Protein AF-D3VLS4-F1 (afdb_monomer_lite)

Structure (mmCIF, N/CA/C/O backbone):
data_AF-D3VLS4-F1
#
_entry.id   AF-D3VLS4-F1
#
loop_
_atom_site.group_PDB
_atom_site.id
_atom_site.type_symbol
_atom_site.label_atom_id
_atom_site.label_alt_id
_atom_site.label_comp_id
_atom_site.label_asym_id
_atom_site.label_entity_id
_atom_site.label_seq_id
_atom_site.pdbx_PDB_ins_code
_atom_site.Cartn_x
_atom_site.Cartn_y
_atom_site.Cartn_z
_atom_site.occupancy
_atom_site.B_iso_or_equiv
_atom_site.auth_seq_id
_atom_site.auth_comp_id
_atom_site.auth_asym_id
_atom_site.auth_atom_id
_atom_site.pdbx_PDB_model_num
ATOM 1 N N . MET A 1 1 ? 9.174 -13.459 10.310 1.00 34.62 1 MET A N 1
ATOM 2 C CA . MET A 1 1 ? 10.118 -12.524 9.660 1.00 34.62 1 MET A CA 1
ATOM 3 C C . MET A 1 1 ? 9.551 -11.114 9.759 1.00 34.62 1 MET A C 1
ATOM 5 O O . MET A 1 1 ? 8.411 -10.907 9.367 1.00 34.62 1 MET A O 1
ATOM 9 N N . ASN A 1 2 ? 10.300 -10.169 10.336 1.00 38.72 2 ASN A N 1
ATOM 10 C CA . ASN A 1 2 ? 9.920 -8.753 10.394 1.00 38.72 2 ASN A CA 1
ATOM 11 C C . ASN A 1 2 ? 10.264 -8.093 9.053 1.00 38.72 2 ASN A C 1
ATOM 13 O O . ASN A 1 2 ? 11.413 -7.734 8.817 1.00 38.72 2 ASN A O 1
ATOM 17 N N . HIS A 1 3 ? 9.279 -7.944 8.168 1.00 46.59 3 HIS A N 1
ATOM 18 C CA . HIS A 1 3 ? 9.446 -7.192 6.926 1.00 46.59 3 HIS A CA 1
ATOM 19 C C . HIS A 1 3 ? 9.414 -5.694 7.255 1.00 46.59 3 HIS A C 1
ATOM 21 O O . HIS A 1 3 ? 8.348 -5.089 7.368 1.00 46.59 3 HIS A O 1
ATOM 27 N N . ALA A 1 4 ? 10.580 -5.090 7.487 1.00 46.34 4 ALA A N 1
ATOM 28 C CA . ALA A 1 4 ? 10.684 -3.650 7.689 1.00 46.34 4 ALA A CA 1
ATOM 29 C C . ALA A 1 4 ? 10.452 -2.924 6.352 1.00 46.34 4 ALA A C 1
ATOM 31 O O . ALA A 1 4 ? 11.377 -2.645 5.595 1.00 46.34 4 ALA A O 1
ATOM 32 N N . THR A 1 5 ? 9.191 -2.625 6.045 1.00 49.72 5 THR A N 1
ATOM 33 C CA . THR A 1 5 ? 8.822 -1.677 4.992 1.00 49.72 5 THR A CA 1
ATOM 34 C C . THR A 1 5 ? 9.235 -0.274 5.460 1.00 49.72 5 THR A C 1
ATOM 36 O O . THR A 1 5 ? 8.530 0.339 6.265 1.00 49.72 5 THR A O 1
ATOM 39 N N . ALA A 1 6 ? 10.378 0.211 4.970 1.00 52.62 6 ALA A N 1
ATOM 40 C CA . ALA A 1 6 ? 10.988 1.515 5.264 1.00 52.62 6 ALA A CA 1
ATOM 41 C C . ALA A 1 6 ? 11.691 1.664 6.632 1.00 52.62 6 ALA A C 1
ATOM 43 O O . ALA A 1 6 ? 11.514 0.868 7.558 1.00 52.62 6 ALA A O 1
ATOM 44 N N . SER A 1 7 ? 12.511 2.716 6.749 1.00 59.59 7 SER A N 1
ATOM 45 C CA . SER A 1 7 ? 13.218 3.043 7.989 1.00 59.59 7 SER A CA 1
ATOM 46 C C . SER A 1 7 ? 12.236 3.541 9.063 1.00 59.59 7 SER A C 1
ATOM 48 O O . SER A 1 7 ? 11.186 4.102 8.729 1.00 59.59 7 SER A O 1
ATOM 50 N N . PRO A 1 8 ? 12.550 3.391 10.363 1.00 60.16 8 PRO A N 1
ATOM 51 C CA . PRO A 1 8 ? 11.732 3.946 11.445 1.00 60.16 8 PRO A CA 1
ATOM 52 C C . PRO A 1 8 ? 11.409 5.438 11.254 1.00 60.16 8 PRO A C 1
ATOM 54 O O . PRO A 1 8 ? 10.270 5.854 11.467 1.00 60.16 8 PRO A O 1
ATOM 57 N N . MET A 1 9 ? 12.372 6.212 10.739 1.00 67.00 9 MET A N 1
ATOM 58 C CA . MET A 1 9 ? 12.225 7.640 10.427 1.00 67.00 9 MET A CA 1
ATOM 59 C C . MET A 1 9 ? 11.191 7.919 9.332 1.00 67.00 9 MET A C 1
ATOM 61 O O . MET A 1 9 ? 10.520 8.943 9.371 1.00 67.00 9 MET A O 1
ATOM 65 N N . SER A 1 10 ? 11.017 7.008 8.372 1.00 71.62 10 SER A N 1
ATOM 66 C CA . SER A 1 10 ? 9.987 7.113 7.330 1.00 71.62 10 SER A CA 1
ATOM 67 C C . SER A 1 10 ? 8.604 6.677 7.826 1.00 71.62 10 SER A C 1
ATOM 69 O O . SER A 1 10 ? 7.584 7.149 7.324 1.00 71.62 10 SER A O 1
ATOM 71 N N . ARG A 1 11 ? 8.550 5.780 8.819 1.00 73.56 11 ARG A N 1
ATOM 72 C CA . ARG A 1 11 ? 7.299 5.210 9.349 1.00 73.56 11 ARG A CA 1
ATOM 73 C C . ARG A 1 11 ? 6.563 6.174 10.277 1.00 73.56 11 ARG A C 1
ATOM 75 O O . ARG A 1 11 ? 5.335 6.224 10.226 1.00 73.56 11 ARG A O 1
ATOM 82 N N . VAL A 1 12 ? 7.289 6.965 11.072 1.00 82.50 12 VAL A N 1
ATOM 83 C CA . VAL A 1 12 ? 6.691 7.951 11.991 1.00 82.50 12 VAL A CA 1
ATOM 84 C C . VAL A 1 12 ? 5.823 8.981 11.246 1.00 82.50 12 VAL A C 1
ATOM 86 O O . VAL A 1 12 ? 4.650 9.106 11.598 1.00 82.50 12 VAL A O 1
ATOM 89 N N . PRO A 1 13 ? 6.290 9.649 10.170 1.00 85.25 13 PRO A N 1
ATOM 90 C CA . PRO A 1 13 ? 5.458 10.574 9.399 1.00 85.25 13 PRO A CA 1
ATOM 91 C C . PRO A 1 13 ? 4.202 9.933 8.800 1.00 85.25 13 PRO A C 1
ATOM 93 O O . PRO A 1 13 ? 3.153 10.574 8.746 1.00 85.25 13 PRO A O 1
ATOM 96 N N . ILE A 1 14 ? 4.285 8.672 8.359 1.00 84.25 14 ILE A N 1
ATOM 97 C CA . ILE A 1 14 ? 3.132 7.936 7.818 1.00 84.25 14 ILE A CA 1
ATOM 98 C C . ILE A 1 14 ? 2.083 7.735 8.914 1.00 84.25 14 ILE A C 1
ATOM 100 O O . ILE A 1 14 ? 0.906 8.026 8.698 1.00 84.25 14 ILE A O 1
ATOM 104 N N . PHE A 1 15 ? 2.512 7.300 10.100 1.00 85.25 15 PHE A N 1
ATOM 105 C CA . PHE A 1 15 ? 1.633 7.115 11.253 1.00 85.25 15 PHE A CA 1
ATOM 106 C C . PHE A 1 15 ? 0.997 8.427 11.713 1.00 85.25 15 PHE A C 1
ATOM 108 O O . PHE A 1 15 ? -0.221 8.489 11.869 1.00 85.25 15 PHE A O 1
ATOM 115 N N . VAL A 1 16 ? 1.791 9.491 11.856 1.00 86.88 16 VAL A N 1
ATOM 116 C CA . VAL A 1 16 ? 1.296 10.816 12.260 1.00 86.88 16 VAL A CA 1
ATOM 117 C C . VAL A 1 16 ? 0.243 11.325 11.276 1.00 86.88 16 VAL A C 1
ATOM 119 O O . VAL A 1 16 ? -0.825 11.768 11.691 1.00 86.88 16 VAL A O 1
ATOM 122 N N . ARG A 1 17 ? 0.480 11.198 9.966 1.00 88.81 17 ARG A N 1
ATOM 123 C CA . ARG A 1 17 ? -0.501 11.603 8.947 1.00 88.81 17 ARG A CA 1
ATOM 124 C C . ARG A 1 17 ? -1.761 10.740 8.975 1.00 88.81 17 ARG A C 1
ATOM 126 O O . ARG A 1 17 ? -2.854 11.266 8.791 1.00 88.81 17 ARG A O 1
ATOM 133 N N . ALA A 1 18 ? -1.634 9.434 9.213 1.00 88.12 18 ALA A N 1
ATOM 134 C CA . ALA A 1 18 ? -2.787 8.548 9.362 1.00 88.12 18 ALA A CA 1
ATOM 135 C C . ALA A 1 18 ? -3.637 8.926 10.590 1.00 88.12 18 ALA A C 1
ATOM 137 O O . ALA A 1 18 ? -4.864 8.944 10.498 1.00 88.12 18 ALA A O 1
ATOM 138 N N . MET A 1 19 ? -3.001 9.307 11.703 1.00 88.62 19 MET A N 1
ATOM 139 C CA . MET A 1 19 ? -3.690 9.843 12.883 1.00 88.62 19 MET A CA 1
ATOM 140 C C . MET A 1 19 ? -4.389 11.172 12.585 1.00 88.62 19 MET A C 1
ATOM 142 O O . MET A 1 19 ? -5.574 11.305 12.867 1.00 88.62 19 MET A O 1
ATOM 146 N N . GLN A 1 20 ? -3.691 12.130 11.966 1.00 89.50 20 GLN A N 1
ATOM 147 C CA . GLN A 1 20 ? -4.252 13.441 11.603 1.00 89.50 20 GLN A CA 1
ATOM 148 C C . GLN A 1 20 ? -5.456 13.328 10.660 1.00 89.50 20 GLN A C 1
ATOM 150 O O . GLN A 1 20 ? -6.369 14.143 10.720 1.00 89.50 20 GLN A O 1
ATOM 155 N N . ARG A 1 21 ? -5.483 12.300 9.805 1.00 89.62 21 ARG A N 1
ATOM 156 C CA . ARG A 1 21 ? -6.614 11.994 8.915 1.00 89.62 21 ARG A CA 1
ATOM 157 C C . ARG A 1 21 ? -7.745 11.217 9.597 1.00 89.62 21 ARG A C 1
ATOM 159 O O . ARG A 1 21 ? -8.687 10.813 8.926 1.00 89.62 21 ARG A O 1
ATOM 166 N N . GLY A 1 22 ? -7.638 10.955 10.899 1.00 92.44 22 GLY A N 1
ATOM 167 C CA . GLY A 1 22 ? -8.632 10.205 11.660 1.00 92.44 22 GLY A CA 1
ATOM 168 C C . GLY A 1 22 ? -8.693 8.719 11.310 1.00 92.44 22 GLY A C 1
ATOM 169 O O . GLY A 1 22 ? -9.671 8.067 11.660 1.00 92.44 22 GLY A O 1
ATOM 170 N N . ALA A 1 23 ? -7.684 8.156 10.632 1.00 93.00 23 ALA A N 1
ATOM 171 C CA . ALA A 1 23 ? -7.660 6.739 10.255 1.00 93.00 23 ALA A CA 1
ATOM 172 C C . ALA A 1 23 ? -7.263 5.816 11.422 1.00 93.00 23 ALA A C 1
ATOM 174 O O . ALA A 1 23 ? -7.518 4.611 11.380 1.00 93.00 23 ALA A O 1
ATOM 175 N N . LEU A 1 24 ? -6.652 6.373 12.469 1.00 93.19 24 LEU A N 1
ATOM 176 C CA . LEU A 1 24 ? -6.204 5.642 13.649 1.00 93.19 24 LEU A CA 1
ATOM 177 C C . LEU A 1 24 ? -6.899 6.159 14.910 1.00 93.19 24 LEU A C 1
ATOM 179 O O . LEU A 1 24 ? -7.078 7.362 15.080 1.00 93.19 24 LEU A O 1
ATOM 183 N N . SER A 1 25 ? -7.246 5.236 15.801 1.00 89.75 25 SER A N 1
ATOM 184 C CA . SER A 1 25 ? -7.642 5.497 17.182 1.00 89.75 25 SER A CA 1
ATOM 185 C C . SER A 1 25 ? -6.461 5.189 18.100 1.00 89.75 25 SER A C 1
ATOM 187 O O . SER A 1 25 ? -5.800 4.160 17.940 1.00 89.75 25 SER A O 1
ATOM 189 N N . VAL A 1 26 ? -6.196 6.079 19.057 1.00 87.31 26 VAL A N 1
ATOM 190 C CA . VAL A 1 26 ? -5.137 5.916 20.062 1.00 87.31 26 VAL A CA 1
ATOM 191 C C . VAL A 1 26 ? -5.783 5.589 21.396 1.00 87.31 26 VAL A C 1
ATOM 193 O O . VAL A 1 26 ? -6.739 6.252 21.793 1.00 87.31 26 VAL A O 1
ATOM 196 N N . TYR A 1 27 ? -5.259 4.589 22.091 1.00 85.88 27 TYR A N 1
ATOM 197 C CA . TYR A 1 27 ? -5.653 4.284 23.459 1.00 85.88 27 TYR A CA 1
ATOM 198 C C . TYR A 1 27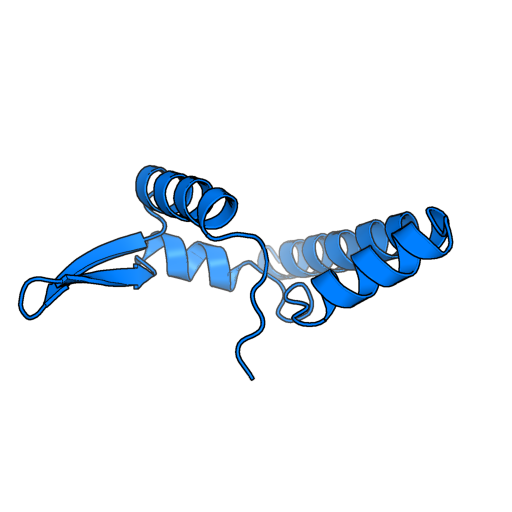 ? -4.418 3.953 24.289 1.00 85.88 27 TYR A C 1
ATOM 200 O O . TYR A 1 27 ? -3.476 3.314 23.816 1.00 85.88 27 TYR A O 1
ATOM 208 N N . THR A 1 28 ? -4.415 4.409 25.535 1.00 83.19 28 THR A N 1
ATOM 209 C CA . THR A 1 28 ? -3.309 4.166 26.459 1.00 83.19 28 THR A CA 1
ATOM 210 C C . THR A 1 28 ? -3.502 2.806 27.110 1.00 83.19 28 THR A C 1
ATOM 212 O O . THR A 1 28 ? -4.532 2.554 27.733 1.00 83.19 28 THR A O 1
ATOM 215 N N . LYS A 1 29 ? -2.507 1.930 26.984 1.00 77.00 29 LYS A N 1
ATOM 216 C CA . LYS A 1 29 ? -2.456 0.647 27.683 1.00 77.0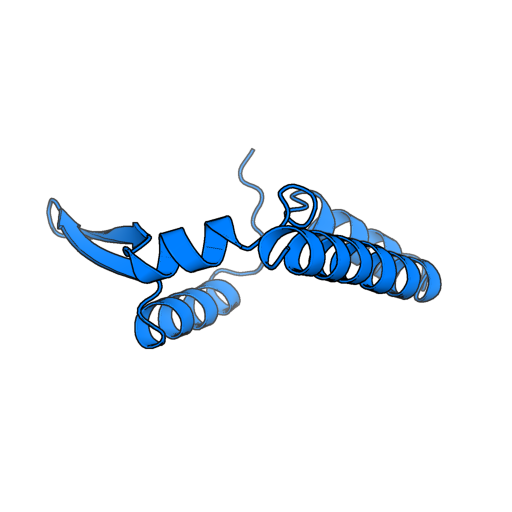0 29 LYS A CA 1
ATOM 217 C C . LYS A 1 29 ? -1.113 0.531 28.390 1.00 77.00 29 LYS A C 1
ATOM 219 O O . LYS A 1 29 ? -0.074 0.609 27.742 1.00 77.00 29 LYS A O 1
ATOM 224 N N . ASP A 1 30 ? -1.139 0.371 29.711 1.00 72.31 30 ASP A N 1
ATOM 225 C CA . ASP A 1 30 ? 0.044 0.082 30.535 1.00 72.31 30 ASP A CA 1
ATOM 226 C C . ASP A 1 30 ? 1.244 1.007 30.238 1.00 72.31 30 ASP A C 1
ATOM 228 O O . ASP A 1 30 ? 2.357 0.555 29.982 1.00 72.31 30 ASP A O 1
ATOM 232 N N . LYS A 1 31 ? 1.000 2.328 30.252 1.00 75.31 31 LYS A N 1
ATOM 233 C CA . LYS A 1 31 ? 1.970 3.415 29.973 1.00 75.31 31 LYS A CA 1
ATOM 234 C C . LYS A 1 31 ? 2.451 3.546 28.520 1.00 75.31 31 LYS A C 1
ATOM 236 O O . LYS A 1 31 ? 3.214 4.463 28.233 1.00 75.31 31 LYS A O 1
ATOM 241 N N . ASN A 1 32 ? 1.969 2.707 27.604 1.00 76.50 32 ASN A N 1
ATOM 242 C CA . ASN A 1 32 ? 2.264 2.803 26.177 1.00 76.50 32 ASN A CA 1
ATOM 243 C C . ASN A 1 32 ? 1.025 3.206 25.369 1.00 76.50 32 ASN A C 1
ATOM 245 O O . ASN A 1 32 ? -0.102 2.802 25.662 1.00 76.50 32 ASN A O 1
ATOM 249 N N . ASN A 1 33 ? 1.246 3.972 24.301 1.00 81.50 33 ASN A N 1
ATOM 250 C CA . ASN A 1 33 ? 0.206 4.234 23.312 1.00 81.50 33 ASN A CA 1
ATOM 251 C C . ASN A 1 33 ? 0.049 3.006 22.414 1.00 81.50 33 ASN A C 1
ATOM 253 O O . ASN A 1 33 ? 0.995 2.593 21.740 1.00 81.50 33 ASN A O 1
ATOM 257 N N . ALA A 1 34 ? -1.156 2.449 22.388 1.00 84.19 34 ALA A N 1
ATOM 258 C CA . ALA A 1 34 ? -1.569 1.456 21.415 1.00 84.19 34 ALA A CA 1
ATOM 259 C C . ALA A 1 34 ? -2.429 2.122 20.332 1.00 84.19 34 ALA A C 1
ATOM 261 O O . ALA A 1 34 ? -3.173 3.072 20.590 1.00 84.19 34 ALA A O 1
ATOM 262 N N . TYR A 1 35 ? -2.310 1.614 19.105 1.00 86.50 35 TYR A N 1
ATOM 263 C CA . TYR A 1 35 ? -2.990 2.148 17.929 1.00 86.50 35 TYR A CA 1
ATOM 264 C C . TYR A 1 35 ? -3.874 1.072 17.309 1.00 86.50 35 TYR A C 1
ATOM 266 O O . TYR A 1 35 ? -3.438 -0.062 17.108 1.00 86.50 35 TYR A O 1
ATOM 274 N N . SER A 1 36 ? -5.100 1.439 16.955 1.00 90.50 36 SER A N 1
ATOM 275 C CA . SER A 1 36 ? -6.017 0.604 16.175 1.00 90.50 36 SER A CA 1
ATOM 276 C C . SER A 1 36 ? -6.624 1.409 15.027 1.00 90.50 36 SER A C 1
ATOM 278 O O . SER A 1 36 ? -6.552 2.636 15.010 1.00 90.50 36 SER A O 1
ATOM 280 N N . LEU A 1 37 ? -7.213 0.733 14.037 1.00 93.62 37 LEU A N 1
ATOM 281 C CA . LEU A 1 37 ? -8.001 1.427 13.018 1.00 93.62 37 LEU A CA 1
ATOM 282 C C . LEU A 1 37 ? -9.259 2.019 13.658 1.00 93.62 37 LEU A C 1
ATOM 284 O O . LEU A 1 37 ? -10.031 1.297 14.299 1.00 93.62 37 LEU A O 1
ATOM 288 N N . SER A 1 38 ? -9.491 3.307 13.413 1.00 95.12 38 SER A N 1
ATOM 289 C CA . SER A 1 38 ? -10.765 3.951 13.733 1.00 95.12 38 SER A CA 1
ATOM 290 C C . SER A 1 38 ? -11.891 3.395 12.849 1.00 95.12 38 SER A C 1
ATOM 292 O O . SER A 1 38 ? -11.644 2.642 11.903 1.00 95.12 38 SER A O 1
ATOM 294 N N . ALA A 1 39 ? -13.142 3.794 13.098 1.00 93.56 39 ALA A N 1
ATOM 295 C CA . ALA A 1 39 ? -14.248 3.466 12.193 1.00 93.56 39 ALA A CA 1
ATOM 296 C C . ALA A 1 39 ? -13.983 3.967 10.757 1.00 93.56 39 ALA A C 1
ATOM 298 O O . ALA A 1 39 ? -14.133 3.204 9.803 1.00 93.56 39 ALA A O 1
ATOM 299 N N . ALA A 1 40 ? -13.493 5.203 10.611 1.00 92.56 40 ALA A N 1
ATOM 300 C CA . ALA A 1 40 ? -13.114 5.772 9.319 1.00 92.56 40 ALA A CA 1
ATOM 301 C C . ALA A 1 40 ? -11.934 5.020 8.680 1.00 92.56 40 ALA A C 1
ATOM 303 O O . ALA A 1 40 ? -11.943 4.754 7.482 1.00 92.56 40 ALA A O 1
ATOM 304 N N . GLY A 1 41 ? -10.945 4.608 9.479 1.00 94.19 41 GLY A N 1
ATOM 305 C CA . GLY A 1 41 ? -9.824 3.793 9.011 1.00 94.19 41 GLY A CA 1
ATOM 306 C C . GLY A 1 41 ? -10.267 2.424 8.497 1.00 94.19 41 GLY A C 1
ATOM 307 O O . GLY A 1 41 ? -9.835 1.999 7.428 1.00 94.19 41 GLY A O 1
ATOM 308 N N . LYS A 1 42 ? -11.173 1.751 9.215 1.00 94.88 42 LYS A N 1
ATOM 309 C CA . LYS A 1 42 ? -11.764 0.475 8.778 1.00 94.88 42 LYS A CA 1
ATOM 310 C C . LYS A 1 42 ? -12.551 0.640 7.478 1.00 94.88 42 LYS A C 1
ATOM 312 O O . LYS A 1 42 ? -12.368 -0.166 6.571 1.00 94.88 42 LYS A O 1
ATOM 317 N N . ALA A 1 43 ? -13.364 1.694 7.372 1.00 92.50 43 ALA A N 1
ATOM 318 C CA . ALA A 1 43 ? -14.122 2.008 6.161 1.00 92.50 43 ALA A CA 1
ATOM 319 C C . ALA A 1 43 ? -13.214 2.351 4.968 1.00 92.50 43 ALA A C 1
ATOM 321 O O . ALA A 1 43 ? -13.509 1.984 3.838 1.00 92.50 43 ALA A O 1
ATOM 322 N N . PHE A 1 44 ? -12.088 3.026 5.202 1.00 91.38 44 PHE A N 1
ATOM 323 C CA . PHE A 1 44 ? -11.098 3.276 4.158 1.00 91.38 44 PHE A CA 1
ATOM 324 C C . PHE A 1 44 ? -10.438 1.974 3.688 1.00 91.38 44 PHE A C 1
ATOM 326 O O . PHE A 1 44 ? -10.370 1.710 2.490 1.00 91.38 44 PHE A O 1
ATOM 333 N N . VAL A 1 45 ? -9.983 1.132 4.622 1.00 92.06 45 VAL A N 1
ATOM 334 C CA . VAL A 1 45 ? -9.328 -0.144 4.294 1.00 92.06 45 VAL A CA 1
ATOM 335 C C . VAL A 1 45 ? -10.281 -1.097 3.570 1.00 92.06 45 VAL A C 1
ATOM 337 O O . VAL A 1 45 ? -9.846 -1.781 2.647 1.00 92.06 45 VAL A O 1
ATOM 340 N N . SER A 1 46 ? -11.573 -1.118 3.916 1.00 91.50 46 SER A N 1
ATOM 341 C CA . SER A 1 46 ? -12.559 -1.958 3.219 1.00 91.50 46 SER A CA 1
ATOM 342 C C . SER A 1 46 ? -12.792 -1.546 1.761 1.00 91.50 46 SER A C 1
ATOM 344 O O . SER A 1 46 ? -13.212 -2.373 0.956 1.00 91.50 46 SER A O 1
ATOM 346 N N . GLN A 1 47 ? -12.471 -0.302 1.395 1.00 91.81 47 GLN A N 1
ATOM 347 C CA . GLN A 1 47 ? -12.532 0.190 0.015 1.00 91.81 47 GLN A CA 1
ATOM 348 C C . GLN A 1 47 ? -11.270 -0.132 -0.798 1.00 91.81 47 GLN A C 1
ATOM 350 O O . GLN A 1 47 ? -11.212 0.170 -1.993 1.00 91.81 47 GLN A O 1
ATOM 355 N N . LEU A 1 48 ? -10.250 -0.750 -0.194 1.00 93.56 48 LEU A N 1
ATOM 356 C CA . LEU A 1 48 ? -9.045 -1.186 -0.894 1.00 93.56 48 LEU A CA 1
ATOM 357 C C . LEU A 1 48 ? -9.191 -2.626 -1.386 1.00 93.56 48 LEU A C 1
ATOM 359 O O . LEU A 1 48 ? -9.605 -3.530 -0.661 1.00 93.56 48 LEU A O 1
ATOM 363 N N . HIS A 1 49 ? -8.794 -2.871 -2.630 1.00 94.88 49 HIS A N 1
ATOM 364 C CA . HIS A 1 49 ? -8.784 -4.215 -3.178 1.00 94.88 49 HIS A CA 1
ATOM 365 C C . HIS A 1 49 ? -7.679 -5.043 -2.511 1.00 94.88 49 HIS A C 1
ATOM 367 O O . HIS A 1 49 ? -6.507 -4.708 -2.618 1.00 94.88 49 HIS A O 1
ATOM 373 N N . LYS A 1 50 ? -8.001 -6.203 -1.929 1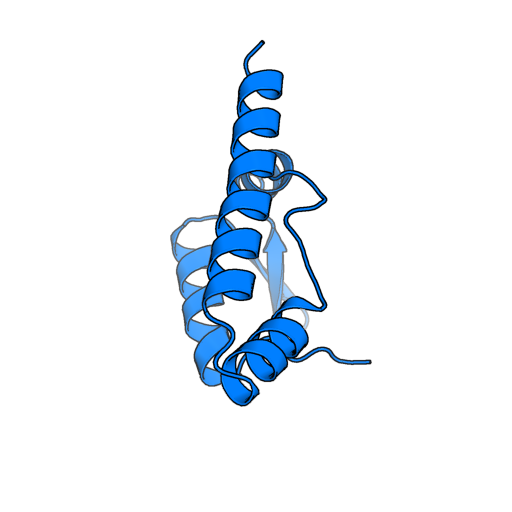.00 91.56 50 LYS A N 1
ATOM 374 C CA . LYS A 1 50 ? -7.042 -7.043 -1.170 1.00 91.56 50 LYS A CA 1
ATOM 375 C C . LYS A 1 50 ? -5.681 -7.302 -1.840 1.00 91.56 50 LYS A C 1
ATOM 377 O O . LYS A 1 50 ? -4.676 -7.425 -1.156 1.00 91.56 50 LYS A O 1
ATOM 382 N N . LYS A 1 51 ? -5.631 -7.376 -3.179 1.00 91.00 51 LYS A N 1
ATOM 383 C CA . LYS A 1 51 ? -4.384 -7.588 -3.948 1.00 91.00 51 LYS A CA 1
ATOM 384 C C . LYS A 1 51 ? -3.564 -6.309 -4.210 1.00 91.00 51 LYS A C 1
ATOM 386 O O . LYS A 1 51 ? -2.670 -6.359 -5.047 1.00 91.00 51 LYS A O 1
ATOM 391 N N . THR A 1 52 ? -3.908 -5.168 -3.610 1.00 91.88 52 THR A N 1
ATOM 392 C CA . THR A 1 52 ? -3.065 -3.955 -3.622 1.00 91.88 52 THR A CA 1
ATOM 393 C C . THR A 1 52 ? -2.092 -3.930 -2.449 1.00 91.88 52 THR A C 1
ATOM 395 O O . THR A 1 52 ? -1.131 -3.169 -2.481 1.00 91.88 52 THR A O 1
ATOM 398 N N . PHE A 1 53 ? -2.323 -4.756 -1.425 1.00 91.06 53 PHE A N 1
ATOM 399 C CA . PHE A 1 53 ? -1.326 -5.035 -0.404 1.00 91.06 53 PHE A CA 1
ATOM 400 C C . PHE A 1 53 ? -0.321 -6.048 -0.959 1.00 91.06 53 PHE A C 1
ATOM 402 O O . PHE A 1 53 ? -0.684 -7.187 -1.252 1.00 91.06 53 PHE A O 1
ATOM 409 N N . ASP A 1 54 ? 0.924 -5.609 -1.127 1.00 91.88 54 ASP A N 1
ATOM 410 C CA . ASP A 1 54 ? 2.036 -6.429 -1.605 1.00 91.88 54 ASP A CA 1
ATOM 411 C C . ASP A 1 54 ? 3.173 -6.385 -0.565 1.00 91.88 54 ASP A C 1
ATOM 413 O O . ASP A 1 54 ? 3.868 -5.367 -0.467 1.00 91.88 54 ASP A O 1
ATOM 417 N N . PRO A 1 55 ? 3.353 -7.447 0.243 1.00 91.06 55 PRO A N 1
ATOM 418 C CA . PRO A 1 55 ? 4.418 -7.505 1.241 1.00 91.06 55 PRO A CA 1
ATOM 419 C C . PRO A 1 55 ? 5.817 -7.630 0.617 1.00 91.06 55 PRO A C 1
ATOM 421 O O . PRO A 1 55 ? 6.799 -7.264 1.266 1.00 91.06 55 PRO A O 1
ATOM 424 N N . ASP A 1 56 ? 5.913 -8.084 -0.637 1.00 93.31 56 ASP A N 1
ATOM 425 C CA . ASP A 1 56 ? 7.176 -8.276 -1.357 1.00 93.31 56 ASP A CA 1
ATOM 426 C C . ASP A 1 56 ? 7.610 -7.018 -2.119 1.00 93.31 56 ASP A C 1
ATOM 428 O O . ASP A 1 56 ? 8.713 -6.963 -2.671 1.00 93.31 56 ASP A O 1
ATOM 432 N N . LEU A 1 57 ? 6.768 -5.979 -2.142 1.00 91.44 57 LEU A N 1
ATOM 433 C CA . LEU A 1 57 ? 7.037 -4.732 -2.851 1.00 91.44 57 LEU A CA 1
ATOM 434 C C . LEU A 1 57 ? 8.411 -4.112 -2.525 1.00 91.44 57 LEU A C 1
ATOM 436 O O . LEU A 1 57 ? 9.081 -3.689 -3.467 1.00 91.44 57 LEU A O 1
ATOM 440 N N . PRO A 1 58 ? 8.898 -4.075 -1.265 1.00 91.06 58 PRO A N 1
ATOM 441 C CA . PRO A 1 58 ? 10.231 -3.543 -0.978 1.00 91.06 58 PRO A CA 1
ATOM 442 C C . PRO A 1 58 ? 11.347 -4.297 -1.707 1.00 91.06 58 PRO A C 1
ATOM 444 O O . PRO A 1 58 ? 12.266 -3.673 -2.235 1.00 91.06 58 PRO A O 1
ATOM 447 N N . PHE A 1 59 ? 11.251 -5.629 -1.773 1.00 92.69 59 PHE A N 1
ATOM 448 C CA . PHE A 1 59 ? 12.225 -6.456 -2.481 1.00 92.69 59 PHE A CA 1
ATOM 449 C C . PHE A 1 59 ? 12.150 -6.218 -3.990 1.00 92.69 59 PHE A C 1
ATOM 451 O O . PHE A 1 59 ? 13.182 -6.017 -4.624 1.00 92.69 59 PHE A O 1
ATOM 458 N N . ARG A 1 60 ? 10.935 -6.163 -4.554 1.00 94.00 60 ARG A N 1
ATOM 459 C CA . ARG A 1 60 ? 10.725 -5.861 -5.979 1.00 94.00 60 ARG A CA 1
ATOM 460 C C . ARG A 1 60 ? 11.299 -4.499 -6.364 1.00 94.00 60 ARG A C 1
ATOM 462 O O . ARG A 1 60 ? 11.998 -4.407 -7.363 1.00 94.00 60 ARG A O 1
ATOM 469 N N . ILE A 1 61 ? 11.050 -3.461 -5.559 1.00 93.31 61 ILE A N 1
ATOM 470 C CA . ILE A 1 61 ? 11.603 -2.116 -5.787 1.00 93.31 61 ILE A CA 1
ATOM 471 C C . ILE A 1 61 ? 13.131 -2.164 -5.798 1.00 93.31 61 ILE A C 1
ATOM 473 O O . ILE A 1 61 ? 13.742 -1.613 -6.709 1.00 93.31 61 ILE A O 1
ATOM 477 N N . ASN A 1 62 ? 13.741 -2.837 -4.820 1.00 93.38 62 ASN A N 1
ATOM 478 C CA . ASN A 1 62 ? 15.193 -2.972 -4.753 1.00 93.38 62 ASN A CA 1
ATOM 479 C C . ASN A 1 62 ? 15.761 -3.715 -5.976 1.00 93.38 62 ASN A C 1
ATOM 481 O O . ASN A 1 62 ? 16.722 -3.251 -6.579 1.00 93.38 62 ASN A O 1
ATOM 485 N N . ASP A 1 63 ? 15.150 -4.834 -6.376 1.00 96.81 63 ASP A N 1
ATOM 486 C CA . ASP A 1 63 ? 15.560 -5.601 -7.560 1.00 96.81 63 ASP A CA 1
ATOM 487 C C . ASP A 1 63 ? 15.448 -4.774 -8.851 1.00 96.81 63 ASP A C 1
ATOM 489 O O . ASP A 1 63 ? 16.410 -4.689 -9.612 1.00 96.81 63 ASP A O 1
ATOM 493 N N . TRP A 1 64 ? 14.320 -4.089 -9.070 1.00 97.44 64 TRP A N 1
ATOM 494 C CA . TRP A 1 64 ? 14.125 -3.244 -10.250 1.00 97.44 64 TRP A CA 1
ATOM 495 C C . TRP A 1 64 ? 15.095 -2.064 -10.295 1.00 97.44 64 TRP A C 1
ATOM 497 O O . TRP A 1 64 ? 15.603 -1.749 -11.367 1.00 97.44 64 TRP A O 1
ATOM 507 N N . LEU A 1 65 ? 15.379 -1.428 -9.153 1.00 95.50 65 LEU A N 1
ATOM 508 C CA . LEU A 1 65 ? 16.361 -0.342 -9.077 1.00 95.50 65 LEU A CA 1
ATOM 509 C C . LEU A 1 65 ? 17.764 -0.837 -9.432 1.00 95.50 65 LEU A C 1
ATOM 511 O O . LEU A 1 65 ? 18.433 -0.215 -10.251 1.00 95.50 65 LEU A O 1
ATOM 515 N N . ASN A 1 66 ? 18.179 -1.981 -8.882 1.00 96.81 66 ASN A N 1
ATOM 516 C CA . ASN A 1 66 ? 19.496 -2.558 -9.159 1.00 96.81 66 ASN A CA 1
ATOM 517 C C . ASN A 1 66 ? 19.664 -2.975 -10.627 1.00 96.81 66 ASN A C 1
ATOM 519 O O . ASN A 1 66 ? 20.775 -2.947 -11.149 1.00 96.81 66 ASN A O 1
ATOM 523 N N . ARG A 1 67 ? 18.571 -3.350 -11.302 1.00 97.12 67 ARG A N 1
ATOM 524 C CA . ARG A 1 67 ? 18.567 -3.722 -12.727 1.00 97.12 67 ARG A CA 1
ATOM 525 C C . ARG A 1 67 ? 18.302 -2.554 -13.680 1.00 97.12 67 ARG A C 1
ATOM 527 O O . ARG A 1 67 ? 18.382 -2.751 -14.887 1.00 97.12 67 ARG A O 1
ATOM 534 N N . GLY A 1 68 ? 17.935 -1.375 -13.173 1.00 97.06 68 GLY A N 1
ATOM 535 C CA . GLY A 1 68 ? 17.445 -0.270 -14.004 1.00 97.06 68 GLY A CA 1
ATOM 536 C C . GLY A 1 68 ? 16.124 -0.574 -14.733 1.00 97.06 68 GLY A C 1
ATOM 537 O O . GLY A 1 68 ? 15.845 0.018 -15.773 1.00 97.06 68 GLY A O 1
ATOM 538 N N . ASP A 1 69 ? 15.301 -1.495 -14.219 1.00 97.81 69 ASP A N 1
ATOM 539 C CA . ASP A 1 69 ? 14.058 -1.951 -14.862 1.00 97.81 69 ASP A CA 1
ATOM 540 C C . ASP A 1 69 ? 12.865 -1.035 -14.519 1.00 97.81 69 ASP A C 1
ATOM 542 O O . ASP A 1 69 ? 11.934 -1.391 -13.787 1.00 97.81 69 ASP A O 1
ATOM 546 N N . TYR A 1 70 ? 12.891 0.189 -15.051 1.00 96.06 70 TYR A N 1
ATOM 547 C CA . TYR A 1 70 ? 11.807 1.169 -14.888 1.00 96.06 70 TYR A CA 1
ATOM 548 C C . TYR A 1 70 ? 10.490 0.730 -15.547 1.00 96.06 70 TYR A C 1
ATOM 550 O O . TYR A 1 70 ? 9.400 1.158 -15.142 1.00 96.06 70 TYR A O 1
ATOM 558 N N . ASP A 1 71 ? 10.565 -0.160 -16.535 1.00 98.12 71 ASP A N 1
ATOM 559 C CA . ASP A 1 71 ? 9.395 -0.717 -17.201 1.00 98.12 71 ASP A CA 1
ATOM 560 C C . ASP A 1 71 ? 8.618 -1.656 -16.280 1.00 98.12 71 ASP A C 1
ATOM 562 O O . ASP A 1 71 ? 7.383 -1.603 -16.245 1.00 98.12 71 ASP A O 1
ATOM 566 N N . ALA A 1 72 ? 9.303 -2.493 -15.495 1.00 97.12 72 ALA A N 1
ATOM 567 C CA . ALA A 1 72 ? 8.658 -3.330 -14.492 1.00 97.12 72 ALA A CA 1
ATOM 568 C C . ALA A 1 72 ? 7.971 -2.496 -13.407 1.00 97.12 72 ALA A C 1
ATOM 570 O O . ALA A 1 72 ? 6.818 -2.785 -13.073 1.00 97.12 72 ALA A O 1
ATOM 571 N N . MET A 1 73 ? 8.610 -1.418 -12.938 1.00 97.12 73 MET A N 1
ATOM 572 C CA . MET A 1 73 ? 7.992 -0.468 -12.003 1.00 97.12 73 MET A CA 1
ATOM 573 C C . MET A 1 73 ? 6.718 0.139 -12.605 1.00 97.12 73 MET A C 1
ATOM 575 O O . MET A 1 73 ? 5.649 0.121 -11.988 1.00 97.12 73 MET A O 1
ATOM 579 N N . SER A 1 74 ? 6.802 0.613 -13.850 1.00 97.94 74 SER A N 1
ATOM 580 C CA . SER A 1 74 ? 5.672 1.215 -14.561 1.00 97.94 74 SER A CA 1
ATOM 581 C C . SER A 1 74 ? 4.524 0.219 -14.780 1.00 97.94 74 SER A C 1
ATOM 583 O O . SER A 1 74 ? 3.354 0.555 -14.570 1.00 97.94 74 SER A O 1
ATOM 585 N N . ARG A 1 75 ? 4.830 -1.033 -15.153 1.00 97.94 75 ARG A N 1
ATOM 586 C CA . ARG A 1 75 ? 3.843 -2.124 -15.270 1.00 97.94 75 ARG A CA 1
ATOM 587 C C . ARG A 1 75 ? 3.187 -2.444 -13.927 1.00 97.94 75 ARG A C 1
ATOM 589 O O . ARG A 1 75 ? 1.970 -2.647 -13.880 1.00 97.94 75 ARG A O 1
ATOM 596 N N . TYR A 1 76 ? 3.963 -2.474 -12.846 1.00 97.00 76 TYR A N 1
ATOM 597 C CA . TYR A 1 76 ? 3.456 -2.728 -11.502 1.00 97.00 76 TYR A CA 1
ATOM 598 C C . TYR A 1 76 ? 2.469 -1.643 -11.059 1.00 97.00 76 TYR A C 1
ATOM 600 O O . TYR A 1 76 ? 1.341 -1.966 -10.683 1.00 97.00 76 TYR A O 1
ATOM 608 N N . ILE A 1 77 ? 2.837 -0.365 -11.208 1.00 96.31 77 ILE A N 1
ATOM 609 C CA . ILE A 1 77 ? 1.973 0.787 -10.901 1.00 96.31 77 ILE A CA 1
ATOM 610 C C . ILE A 1 77 ? 0.638 0.666 -11.647 1.00 96.31 77 ILE A C 1
ATOM 612 O O . ILE A 1 77 ? -0.426 0.669 -11.020 1.00 96.31 77 ILE A O 1
ATOM 616 N N . ARG A 1 78 ? 0.672 0.460 -12.973 1.00 97.88 78 ARG A N 1
ATOM 617 C CA . ARG A 1 78 ? -0.549 0.276 -13.784 1.00 97.88 78 ARG A CA 1
ATOM 618 C C . ARG A 1 78 ? -1.396 -0.902 -13.300 1.00 97.88 78 ARG A C 1
ATOM 620 O O . ARG A 1 78 ? -2.622 -0.816 -13.282 1.00 97.88 78 ARG A O 1
ATOM 627 N N . THR A 1 79 ? -0.757 -1.993 -12.886 1.00 96.50 79 THR A N 1
ATOM 628 C CA . THR A 1 79 ? -1.448 -3.195 -12.403 1.00 96.50 79 THR A CA 1
ATOM 629 C C . THR A 1 79 ? -2.167 -2.944 -11.082 1.00 96.50 79 THR A C 1
ATOM 631 O O . THR A 1 79 ? -3.348 -3.278 -10.964 1.00 96.50 79 THR A O 1
ATOM 634 N N . VAL A 1 80 ? -1.483 -2.355 -10.099 1.00 96.75 80 VAL A N 1
ATOM 635 C CA . VAL A 1 80 ? -2.046 -2.080 -8.769 1.00 96.75 80 VAL A CA 1
ATOM 636 C C . VAL A 1 80 ? -3.203 -1.091 -8.872 1.00 96.75 80 VAL A C 1
ATOM 638 O O . VAL A 1 80 ? -4.315 -1.406 -8.443 1.00 96.75 80 VAL A O 1
ATOM 641 N N . PHE A 1 81 ? -2.988 0.062 -9.511 1.00 95.81 81 PHE A N 1
ATOM 642 C CA . PHE A 1 81 ? -4.033 1.081 -9.632 1.00 95.81 81 PHE A CA 1
ATOM 643 C C . PHE A 1 81 ? -5.165 0.649 -10.563 1.00 95.81 81 PHE A C 1
ATOM 645 O O . PHE A 1 81 ? -6.330 0.890 -10.259 1.00 95.81 81 PHE A O 1
ATOM 652 N N . GLY A 1 82 ? -4.869 -0.084 -11.640 1.00 96.94 82 GLY A N 1
ATOM 653 C CA . GLY A 1 82 ? -5.901 -0.659 -12.499 1.00 96.94 82 GLY A CA 1
ATOM 654 C C . GLY A 1 82 ? -6.810 -1.642 -11.753 1.00 96.94 82 GLY A C 1
ATOM 655 O O . GLY A 1 82 ? -8.022 -1.643 -11.965 1.00 96.94 82 GLY A O 1
ATOM 656 N N . ARG A 1 83 ? -6.255 -2.463 -10.848 1.00 95.88 83 ARG A N 1
ATOM 657 C CA . ARG A 1 83 ? -7.050 -3.344 -9.972 1.00 95.88 83 ARG A CA 1
ATOM 658 C C . ARG A 1 83 ? -7.910 -2.546 -8.999 1.00 95.88 83 ARG A C 1
ATOM 660 O O . ARG A 1 83 ? -9.093 -2.849 -8.881 1.00 95.88 83 ARG A O 1
ATOM 667 N N . GLN A 1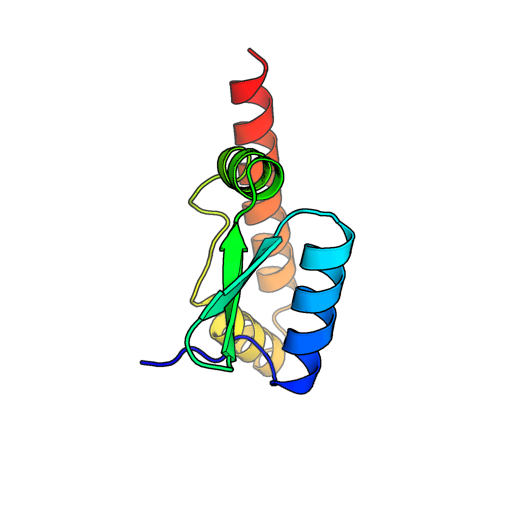 84 ? -7.334 -1.534 -8.350 1.00 96.44 84 GLN A N 1
ATOM 668 C CA . GLN A 1 84 ? -8.052 -0.687 -7.397 1.00 96.44 84 GLN A CA 1
ATOM 669 C C . GLN A 1 84 ? -9.233 0.040 -8.052 1.00 96.44 84 GLN A C 1
ATOM 671 O O . GLN A 1 84 ? -10.341 -0.008 -7.531 1.00 96.44 84 GLN A O 1
ATOM 676 N N . ILE A 1 85 ? -9.025 0.642 -9.227 1.00 95.75 85 ILE A N 1
ATOM 677 C CA . ILE A 1 85 ? -10.076 1.359 -9.964 1.00 95.75 85 ILE A CA 1
ATOM 678 C C . ILE A 1 85 ? -11.229 0.419 -10.328 1.00 95.75 85 ILE A C 1
ATOM 680 O O . ILE A 1 85 ? -12.393 0.761 -10.129 1.00 95.75 85 ILE A O 1
ATOM 684 N N . ARG A 1 86 ? -10.928 -0.781 -10.844 1.00 95.50 86 ARG A N 1
ATOM 685 C CA . ARG A 1 86 ? -11.967 -1.773 -11.171 1.00 95.50 86 ARG A CA 1
ATOM 686 C C . ARG A 1 86 ? -12.737 -2.223 -9.933 1.00 95.50 86 ARG A C 1
ATOM 688 O O . ARG A 1 86 ? -13.951 -2.352 -9.999 1.00 95.50 86 ARG A O 1
ATOM 695 N N . PHE A 1 87 ? -12.045 -2.432 -8.816 1.00 95.38 87 PHE A N 1
ATOM 696 C CA . PHE A 1 87 ? -12.689 -2.785 -7.555 1.00 95.38 87 PHE A CA 1
ATOM 697 C C . PHE A 1 87 ? -13.644 -1.690 -7.078 1.00 95.38 87 PHE A C 1
ATOM 699 O O . PHE A 1 87 ? -14.792 -1.986 -6.779 1.00 95.38 87 PHE A O 1
ATOM 706 N N . GLN A 1 88 ? -13.206 -0.429 -7.088 1.00 93.81 88 GLN A N 1
ATOM 707 C CA . GLN A 1 88 ? -14.039 0.701 -6.674 1.00 93.81 88 GLN A CA 1
ATOM 708 C C . GLN A 1 88 ? -15.270 0.887 -7.563 1.00 93.81 88 GLN A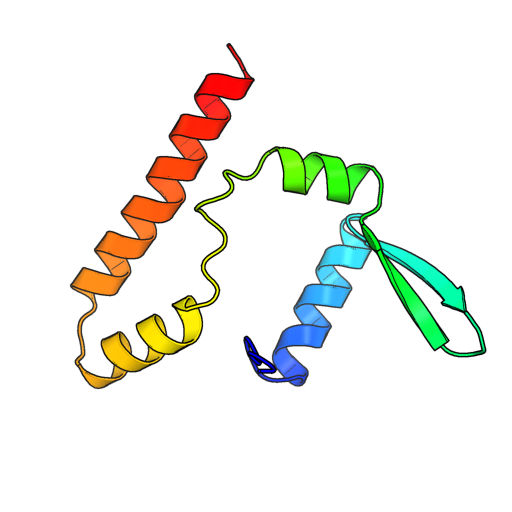 C 1
ATOM 710 O O . GLN A 1 88 ? -16.354 1.132 -7.047 1.00 93.81 88 GLN A O 1
ATOM 715 N N . ARG A 1 89 ? -15.134 0.712 -8.884 1.00 93.62 89 ARG A N 1
ATOM 716 C CA . ARG A 1 89 ? -16.279 0.760 -9.810 1.00 93.62 89 ARG A CA 1
ATOM 717 C C . ARG A 1 89 ? -17.336 -0.295 -9.487 1.00 93.62 89 ARG A C 1
ATOM 719 O O . ARG A 1 89 ? -18.517 -0.009 -9.596 1.00 93.62 89 ARG A O 1
ATOM 726 N N . ASN A 1 90 ? -16.914 -1.479 -9.052 1.00 89.69 90 ASN A N 1
ATOM 727 C CA . ASN A 1 90 ? -17.825 -2.562 -8.685 1.00 89.69 90 ASN A CA 1
ATOM 728 C C . ASN A 1 90 ? -18.427 -2.417 -7.277 1.00 89.69 90 ASN A C 1
ATOM 730 O O . ASN A 1 90 ? -19.309 -3.191 -6.942 1.00 89.69 90 ASN A O 1
ATOM 734 N N . LEU A 1 91 ? -17.934 -1.493 -6.444 1.00 83.44 91 LEU A N 1
ATOM 735 C CA . LEU A 1 91 ? -18.531 -1.187 -5.136 1.00 83.44 91 LEU A CA 1
ATOM 736 C C . LEU A 1 91 ? -19.655 -0.145 -5.227 1.00 83.44 91 LEU A C 1
ATOM 738 O O . LEU A 1 91 ? -20.456 -0.045 -4.305 1.00 83.44 91 LEU A O 1
ATOM 742 N N . GLY A 1 92 ? -19.652 0.678 -6.282 1.00 67.56 92 GLY A N 1
ATOM 743 C CA . GLY A 1 92 ? -20.651 1.727 -6.519 1.00 67.56 92 GLY A CA 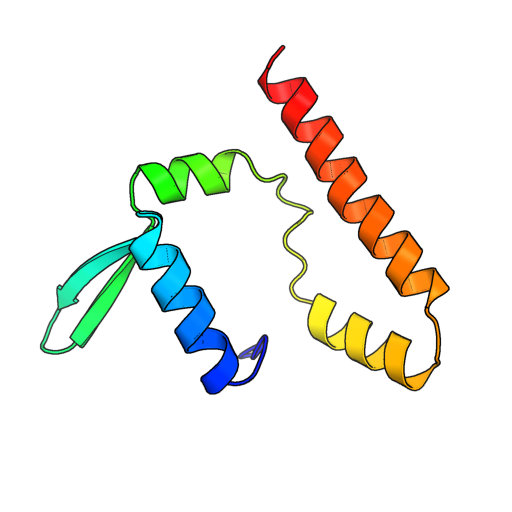1
ATOM 744 C C . GLY A 1 92 ? -21.800 1.319 -7.448 1.00 67.56 92 GLY A C 1
ATOM 745 O O . GLY A 1 92 ? -22.693 2.134 -7.662 1.00 67.56 92 GLY A O 1
ATOM 746 N N . ASN A 1 93 ? -21.754 0.099 -7.990 1.00 51.47 93 ASN A N 1
ATOM 747 C CA . ASN A 1 93 ? -22.852 -0.576 -8.689 1.00 51.47 93 ASN A CA 1
ATOM 748 C C . ASN A 1 93 ? -23.496 -1.591 -7.743 1.00 51.47 93 ASN A C 1
ATOM 750 O O . ASN A 1 93 ? -24.704 -1.850 -7.911 1.00 51.47 93 ASN A O 1
#

Foldseek 3Di:
DDLPPDDPVVVVVVVVVCVVVQQWDWDDDPNDIDIDGDPVVVVVVVLADPVLDDSCVVVVVVVCVVVVPVVVVVVVVCVSVVRSVVSNVVVVD

Sequence (93 aa):
MNHATASPMSRVPIFVRAMQRGALSVYTKDKNNAYSLSAAGKAFVSQLHKKTFDPDLPFRINDWLNRGDYDAMSRYIRTVFGRQIRFQRNLGN

Organism: Xenorhabdus nematophila (strain ATCC 19061 / DSM 3370 / CCUG 14189 / LMG 1036 / NCIMB 9965 / AN6) (NCBI:txid406817)

pLDDT: mean 86.51, std 14.3, range [34.62, 98.12]

Secondary structure (DSSP, 8-state):
-----S-HHHHHHHHHHHHHTT-EEEEEETTEEEEEE-HHHHHHHHTS-GGG--TTHHHHHHHHHHHT-HHHHHHHHHHHHHHHHHHHHHH--

Radius of gyration: 16.54 Å; chains: 1; bounding box: 42×26×48 Å